Protein AF-A0A951YCZ5-F1 (afdb_monomer)

Structure (mmCIF, N/CA/C/O backbone):
data_AF-A0A951YCZ5-F1
#
_entry.id   AF-A0A951YCZ5-F1
#
loop_
_atom_site.group_PDB
_atom_site.id
_atom_site.type_symbol
_atom_site.label_atom_id
_atom_site.label_alt_id
_atom_site.label_comp_id
_atom_site.label_asym_id
_atom_site.label_entity_id
_atom_site.label_seq_id
_atom_site.pdbx_PDB_ins_code
_atom_site.Cartn_x
_atom_site.Cartn_y
_atom_site.Cartn_z
_atom_site.occupancy
_atom_site.B_iso_or_equiv
_atom_site.auth_seq_id
_atom_site.auth_comp_id
_atom_site.auth_asym_id
_atom_site.auth_atom_id
_atom_site.pdbx_PDB_model_num
ATOM 1 N N . MET A 1 1 ? 40.211 71.304 -45.178 1.00 44.78 1 MET A N 1
ATOM 2 C CA . MET A 1 1 ? 39.297 70.148 -45.094 1.00 44.78 1 MET A CA 1
ATOM 3 C C . MET A 1 1 ? 39.359 69.568 -43.684 1.00 44.78 1 MET A C 1
ATOM 5 O O . MET A 1 1 ? 40.389 69.057 -43.277 1.00 44.78 1 MET A O 1
ATOM 9 N N . THR A 1 2 ? 38.300 69.839 -42.918 1.00 46.53 2 THR A N 1
ATOM 10 C CA . THR A 1 2 ? 37.610 68.951 -41.960 1.00 46.53 2 THR A CA 1
ATOM 11 C C . THR A 1 2 ? 38.428 67.971 -41.087 1.00 46.53 2 THR A C 1
ATOM 13 O O . THR A 1 2 ? 38.753 66.867 -41.503 1.00 46.53 2 THR A O 1
ATOM 16 N N . LYS A 1 3 ? 38.611 68.331 -39.802 1.00 48.78 3 LYS A N 1
ATOM 17 C CA . LYS A 1 3 ? 38.514 67.387 -38.655 1.00 48.78 3 LYS A CA 1
ATOM 18 C C . LYS A 1 3 ? 37.068 66.848 -38.608 1.00 48.78 3 LYS A C 1
ATOM 20 O O . LYS A 1 3 ? 36.190 67.639 -38.959 1.00 48.78 3 LYS A O 1
ATOM 25 N N . PRO A 1 4 ? 36.752 65.602 -38.180 1.00 54.25 4 PRO A N 1
ATOM 26 C CA . PRO A 1 4 ? 37.095 65.010 -36.869 1.00 54.25 4 PRO A CA 1
ATOM 27 C C . PRO A 1 4 ? 37.428 63.486 -36.982 1.00 54.25 4 PRO A C 1
ATOM 29 O O . PRO A 1 4 ? 37.489 62.962 -38.082 1.00 54.25 4 PRO A O 1
ATOM 32 N N . LYS A 1 5 ? 37.728 62.690 -35.944 1.00 45.34 5 LYS A N 1
ATOM 33 C CA . LYS A 1 5 ? 36.788 62.205 -34.919 1.00 45.34 5 LYS A CA 1
ATOM 34 C C . LYS A 1 5 ? 37.552 61.357 -33.891 1.00 45.34 5 LYS A C 1
ATOM 36 O O . LYS A 1 5 ? 38.304 60.463 -34.257 1.00 45.34 5 LYS A O 1
ATOM 41 N N . LYS A 1 6 ? 37.349 61.684 -32.611 1.00 45.41 6 LYS A N 1
ATOM 42 C CA . LYS A 1 6 ? 37.800 60.924 -31.441 1.00 45.41 6 LYS A CA 1
ATOM 43 C C . LYS A 1 6 ? 37.262 59.492 -31.516 1.00 45.41 6 LYS A C 1
ATOM 45 O O . LYS A 1 6 ? 36.047 59.309 -31.597 1.00 45.41 6 LYS A O 1
ATOM 50 N N . THR A 1 7 ? 38.156 58.515 -31.437 1.00 42.97 7 THR A N 1
ATOM 51 C CA . THR A 1 7 ? 37.834 57.130 -31.091 1.00 42.97 7 THR A CA 1
ATOM 52 C C . THR A 1 7 ? 37.434 57.120 -29.619 1.00 42.97 7 THR A C 1
ATOM 54 O O . THR A 1 7 ? 38.287 57.158 -28.740 1.00 42.97 7 THR A O 1
ATOM 57 N N . ASN A 1 8 ? 36.132 57.179 -29.342 1.00 47.09 8 ASN A N 1
ATOM 58 C CA . ASN A 1 8 ? 35.620 56.829 -28.024 1.00 47.09 8 ASN A CA 1
ATOM 59 C C . ASN A 1 8 ? 35.559 55.3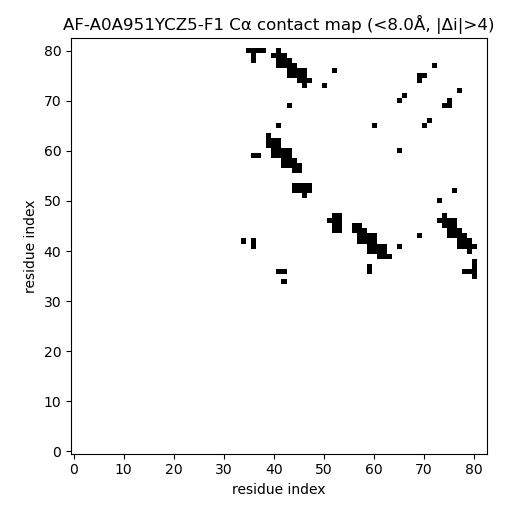05 -27.974 1.00 47.09 8 ASN A C 1
ATOM 61 O O . ASN A 1 8 ? 34.699 54.698 -28.611 1.00 47.09 8 ASN A O 1
ATOM 65 N N . GLU A 1 9 ? 36.484 54.713 -27.227 1.00 53.69 9 GLU A N 1
ATOM 66 C CA . GLU A 1 9 ? 36.358 53.361 -26.703 1.00 53.69 9 GLU A CA 1
ATOM 67 C C . GLU A 1 9 ? 35.140 53.338 -25.775 1.00 53.69 9 GLU A C 1
ATOM 69 O O . GLU A 1 9 ? 35.209 53.721 -24.608 1.00 53.69 9 GLU A O 1
ATOM 74 N N . HIS A 1 10 ? 33.977 52.978 -26.320 1.00 44.47 10 HIS A N 1
ATOM 75 C CA . HIS A 1 10 ? 32.806 52.715 -25.499 1.00 44.47 10 HIS A CA 1
ATOM 76 C C . HIS A 1 10 ? 32.862 51.250 -25.085 1.00 44.47 10 HIS A C 1
ATOM 78 O O . HIS A 1 10 ? 32.447 50.348 -25.812 1.00 44.47 10 HIS A O 1
ATOM 84 N N . SER A 1 11 ? 33.461 51.065 -23.911 1.00 50.69 11 SER A N 1
ATOM 85 C CA . SER A 1 11 ? 33.377 49.886 -23.062 1.00 50.69 11 SER A CA 1
ATOM 86 C C . SER A 1 11 ? 31.976 49.276 -23.145 1.00 50.69 11 SER A C 1
ATOM 88 O O . SER A 1 11 ? 31.003 49.863 -22.672 1.00 50.69 11 SER A O 1
ATOM 90 N N . SER A 1 12 ? 31.861 48.131 -23.814 1.00 55.62 12 SER A N 1
ATOM 91 C CA . SER A 1 12 ? 30.661 47.304 -23.726 1.00 55.62 12 SER A CA 1
ATOM 92 C C . SER A 1 12 ? 30.791 46.523 -22.418 1.00 55.62 12 SER A C 1
ATOM 94 O O . SER A 1 12 ? 31.787 45.811 -22.264 1.00 55.62 12 SER A O 1
ATOM 96 N N . PRO A 1 13 ? 29.882 46.678 -21.439 1.00 59.09 13 PRO A N 1
ATOM 97 C CA . PRO A 1 13 ? 29.933 45.846 -20.247 1.00 59.09 13 PRO A CA 1
ATOM 98 C C . PRO A 1 13 ? 29.764 44.377 -20.666 1.00 59.09 13 PRO A C 1
ATOM 100 O O . PRO A 1 13 ? 29.042 44.111 -21.631 1.00 59.09 13 PRO A O 1
ATOM 103 N N . PRO A 1 14 ? 30.428 43.423 -19.989 1.00 56.81 14 PRO A N 1
ATOM 104 C CA . PRO A 1 14 ? 30.194 42.013 -20.258 1.00 56.81 14 PRO A CA 1
ATOM 105 C C . PRO A 1 14 ? 28.702 41.732 -20.067 1.00 56.81 14 PRO A C 1
ATOM 107 O O . PRO A 1 14 ? 28.138 42.093 -19.031 1.00 56.81 14 PRO A O 1
ATOM 110 N N . GLU A 1 15 ? 28.065 41.128 -21.073 1.00 57.75 15 GLU A N 1
ATOM 111 C CA . GLU A 1 15 ? 26.734 40.543 -20.928 1.00 57.75 15 GLU A CA 1
ATOM 112 C C . GLU A 1 15 ? 26.770 39.634 -19.697 1.00 57.75 15 GLU A C 1
ATOM 11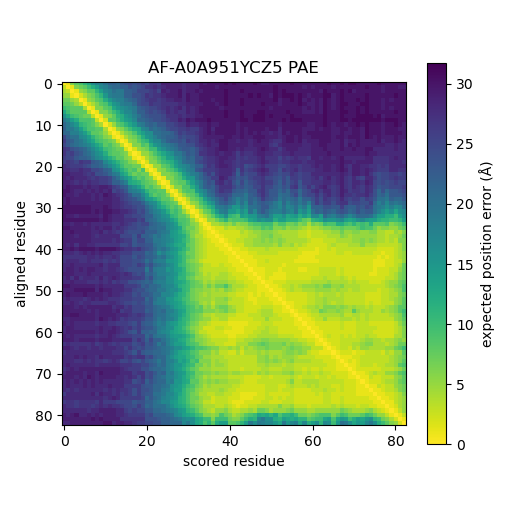4 O O . GLU A 1 15 ? 27.466 38.615 -19.675 1.00 57.75 15 GLU A O 1
ATOM 119 N N . LEU A 1 16 ? 26.066 40.043 -18.638 1.00 57.97 16 LEU A N 1
ATOM 120 C CA . LEU A 1 16 ? 25.734 39.147 -17.546 1.00 57.97 16 LEU A CA 1
ATOM 121 C C . LEU A 1 16 ? 24.916 38.021 -18.176 1.00 57.97 16 LEU A C 1
ATOM 123 O O . LEU A 1 16 ? 23.750 38.212 -18.511 1.00 57.97 16 LEU A O 1
ATOM 127 N N . LEU A 1 17 ? 25.538 36.857 -18.349 1.0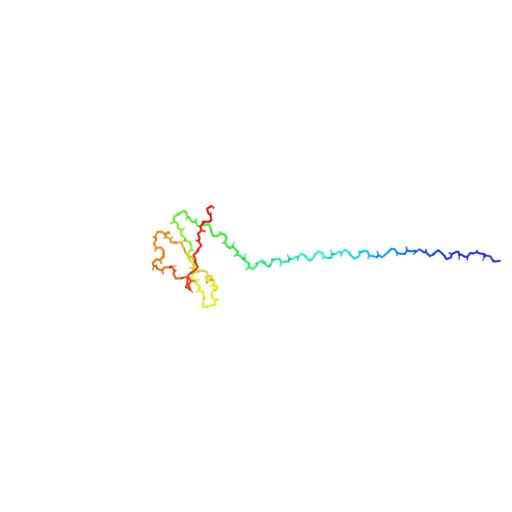0 58.94 17 LEU A N 1
ATOM 128 C CA . LEU A 1 17 ? 24.821 35.613 -18.565 1.00 58.94 17 LEU A CA 1
ATOM 129 C C . LEU A 1 17 ? 23.923 35.427 -17.343 1.00 58.94 17 LEU A C 1
ATOM 131 O O . LEU A 1 17 ? 24.396 35.055 -16.267 1.00 58.94 17 LEU A O 1
ATOM 135 N N . GLU A 1 18 ? 22.641 35.755 -17.490 1.00 60.53 18 GLU A N 1
ATOM 136 C CA . GLU A 1 18 ? 21.640 35.391 -16.500 1.00 60.53 18 GLU A CA 1
ATOM 137 C C . GLU A 1 18 ? 21.767 33.878 -16.288 1.00 60.53 18 GLU A C 1
ATOM 139 O O . GLU A 1 18 ? 21.817 33.128 -17.273 1.00 60.53 18 GLU A O 1
ATOM 144 N N . PRO A 1 19 ? 21.886 33.389 -15.041 1.00 57.91 19 PRO A N 1
ATOM 145 C CA . PRO A 1 19 ? 21.865 31.960 -14.822 1.00 57.91 19 PRO A CA 1
ATOM 146 C C . PRO A 1 19 ? 20.512 31.486 -15.330 1.00 57.91 19 PRO A C 1
ATOM 148 O O . PRO A 1 19 ? 19.473 31.834 -14.767 1.00 57.91 19 PRO A O 1
ATOM 151 N N . VAL A 1 20 ? 20.529 30.725 -16.426 1.00 55.97 20 VAL A N 1
ATOM 152 C CA . VAL A 1 20 ? 19.360 30.002 -16.910 1.00 55.97 20 VAL A CA 1
ATOM 153 C C . VAL A 1 20 ? 18.895 29.201 -15.709 1.00 55.97 20 VAL A C 1
ATOM 155 O O . VAL A 1 20 ? 19.563 28.255 -15.288 1.00 55.97 20 VAL A O 1
ATOM 158 N N . SER A 1 21 ? 17.809 29.654 -15.082 1.00 51.97 21 SER A N 1
ATOM 159 C CA . SER A 1 21 ? 17.159 28.902 -14.028 1.00 51.97 21 SER A CA 1
ATOM 160 C C . SER A 1 21 ? 16.701 27.640 -14.715 1.00 51.97 21 SER A C 1
ATOM 162 O O . SER A 1 21 ? 15.701 27.641 -15.430 1.00 51.97 21 SER A O 1
ATOM 164 N N . VAL A 1 22 ? 17.493 26.579 -14.567 1.00 54.94 22 VAL A N 1
ATOM 165 C CA . VAL A 1 22 ? 17.085 25.234 -14.914 1.00 54.94 22 VAL A CA 1
ATOM 166 C C . VAL A 1 22 ? 15.919 24.993 -13.982 1.00 54.94 22 VAL A C 1
ATOM 168 O O . VAL A 1 22 ? 16.096 24.648 -12.815 1.00 54.94 22 VAL A O 1
ATOM 171 N N . THR A 1 23 ? 14.716 25.300 -14.464 1.00 51.50 23 THR A N 1
ATOM 172 C CA . THR A 1 23 ? 13.493 24.823 -13.858 1.00 51.50 23 THR A CA 1
ATOM 173 C C . THR A 1 23 ? 13.693 23.327 -13.898 1.00 51.50 23 THR A C 1
ATOM 175 O O . THR A 1 23 ? 13.619 22.720 -14.967 1.00 51.50 23 THR A O 1
ATOM 178 N N . GLN A 1 24 ? 14.104 22.748 -12.767 1.00 50.72 24 GLN A N 1
ATOM 179 C CA . GLN A 1 24 ? 14.048 21.318 -12.587 1.00 50.72 24 GLN A CA 1
ATOM 180 C C . GLN A 1 24 ? 12.601 21.007 -12.916 1.00 50.72 24 GLN A C 1
ATOM 182 O O . GLN A 1 24 ? 11.690 21.356 -12.168 1.00 50.72 24 GLN A O 1
ATOM 187 N N . THR A 1 25 ? 12.383 20.452 -14.106 1.00 50.84 25 THR A N 1
ATOM 188 C CA . THR A 1 25 ? 11.163 19.739 -14.420 1.00 50.84 25 THR A CA 1
ATOM 189 C C . THR A 1 25 ? 11.262 18.517 -13.525 1.00 50.84 25 THR A C 1
ATOM 191 O O . THR A 1 25 ? 11.737 17.455 -13.927 1.00 50.84 25 THR A O 1
ATOM 194 N N . GLU A 1 26 ? 10.994 18.757 -12.238 1.00 45.88 26 GLU A N 1
ATOM 195 C CA . GLU A 1 26 ? 10.855 17.767 -11.202 1.00 45.88 26 GLU A CA 1
ATOM 196 C C . GLU A 1 26 ? 9.839 16.822 -11.791 1.00 45.88 26 GLU A C 1
ATOM 198 O O . GLU A 1 26 ? 8.702 17.196 -12.079 1.00 45.88 26 GLU A O 1
ATOM 203 N N . SER A 1 27 ? 10.358 15.666 -12.191 1.00 44.03 27 SER A N 1
ATOM 204 C CA . SER A 1 27 ? 9.637 14.726 -13.010 1.00 44.03 27 SER A CA 1
ATOM 205 C C . SER A 1 27 ? 8.282 14.500 -12.369 1.00 44.03 27 SER A C 1
ATOM 207 O O . SER A 1 27 ? 8.176 13.920 -11.290 1.00 44.03 27 SER A O 1
ATOM 209 N N . GLU A 1 28 ? 7.251 14.919 -13.089 1.00 45.22 28 GLU A N 1
ATOM 210 C CA . GLU A 1 28 ? 5.830 14.683 -12.854 1.00 45.22 28 GLU A CA 1
ATOM 211 C C . GLU A 1 28 ? 5.494 13.173 -12.991 1.00 45.2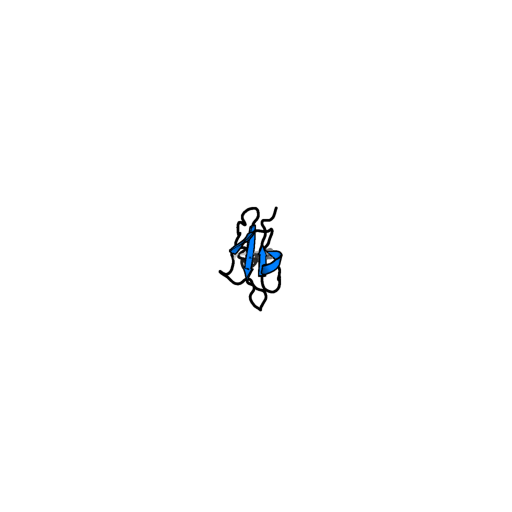2 28 GLU A C 1
ATOM 213 O O . GLU A 1 28 ? 4.464 12.767 -13.517 1.00 45.22 28 GLU A O 1
ATOM 218 N N . LYS A 1 29 ? 6.413 12.294 -12.566 1.00 45.38 29 LYS A N 1
ATOM 219 C CA . LYS A 1 29 ? 6.376 10.829 -12.659 1.00 45.38 29 LYS A CA 1
ATOM 220 C C . LYS A 1 29 ? 6.099 10.143 -11.331 1.00 45.38 29 LYS A C 1
ATOM 222 O O . LYS A 1 29 ? 6.110 8.921 -11.261 1.00 45.38 29 LYS A O 1
ATOM 227 N N . ALA A 1 30 ? 5.768 10.894 -10.294 1.00 47.56 30 ALA A N 1
ATOM 228 C CA . ALA A 1 30 ? 4.917 10.363 -9.251 1.00 47.56 30 ALA A CA 1
ATOM 229 C C . ALA A 1 30 ? 3.565 11.032 -9.436 1.00 47.56 30 ALA A C 1
ATOM 231 O O . ALA A 1 30 ? 3.244 12.001 -8.752 1.00 47.56 30 ALA A O 1
ATOM 232 N N . LYS A 1 31 ? 2.764 10.506 -10.372 1.00 47.16 31 LYS A N 1
ATOM 233 C CA . LYS A 1 31 ? 1.311 10.680 -10.364 1.00 47.16 31 LYS A CA 1
ATOM 234 C C . LYS A 1 31 ? 0.840 10.046 -9.060 1.00 47.16 31 LYS A C 1
ATOM 236 O O . LYS A 1 31 ? 0.436 8.889 -9.002 1.00 47.16 31 LYS A O 1
ATOM 241 N N . LYS A 1 32 ? 1.040 10.780 -7.968 1.00 49.72 32 LYS A N 1
ATOM 242 C CA . LYS A 1 32 ? 0.643 10.443 -6.618 1.00 49.72 32 LYS A CA 1
ATOM 243 C C . LYS A 1 32 ? -0.860 10.585 -6.691 1.00 49.72 32 LYS A C 1
ATOM 245 O O . LYS A 1 32 ? -1.400 11.647 -6.421 1.00 49.72 32 LYS A O 1
ATOM 250 N N . LEU A 1 33 ? -1.517 9.550 -7.217 1.00 55.22 33 LEU A N 1
ATOM 251 C CA . LEU A 1 33 ? -2.953 9.388 -7.135 1.00 55.22 33 LEU A CA 1
ATOM 252 C C . LEU A 1 33 ? -3.242 9.588 -5.657 1.00 55.22 33 LEU A C 1
ATOM 254 O O . LEU A 1 33 ? -2.856 8.759 -4.829 1.00 55.22 33 LEU A O 1
ATOM 258 N N . THR A 1 34 ? -3.771 10.762 -5.323 1.00 60.69 34 THR A N 1
ATOM 259 C CA . THR A 1 34 ? -4.123 11.130 -3.961 1.00 60.69 34 THR A CA 1
ATOM 260 C C . THR A 1 34 ? -5.327 10.274 -3.621 1.00 60.69 34 THR A C 1
ATOM 262 O O . THR A 1 34 ? -6.475 10.675 -3.782 1.00 60.69 34 THR A O 1
ATOM 265 N N . ILE A 1 35 ? -5.056 9.021 -3.271 1.00 72.56 35 ILE A N 1
ATOM 266 C CA . ILE A 1 35 ? -6.080 8.049 -2.945 1.00 72.56 35 ILE A CA 1
ATOM 267 C C . ILE A 1 35 ? -6.574 8.440 -1.560 1.00 72.56 35 ILE A C 1
ATOM 269 O O . ILE A 1 35 ? -5.856 8.306 -0.568 1.00 72.56 35 ILE A O 1
ATOM 273 N N . ASN A 1 36 ? -7.789 8.977 -1.503 1.00 80.94 36 ASN A N 1
ATOM 274 C CA . ASN A 1 36 ? -8.431 9.306 -0.243 1.00 80.94 36 ASN A CA 1
ATOM 275 C C . ASN A 1 36 ? -8.900 8.004 0.414 1.00 80.94 36 ASN A C 1
ATOM 277 O O . ASN A 1 36 ? -9.944 7.458 0.062 1.00 80.94 36 ASN A O 1
ATOM 281 N N . VAL A 1 37 ? -8.075 7.468 1.312 1.00 84.75 37 VAL A N 1
ATOM 282 C CA . VAL A 1 37 ? -8.367 6.215 2.009 1.00 84.75 37 VAL A CA 1
ATOM 283 C C . VAL A 1 37 ? -9.407 6.472 3.107 1.00 84.75 37 VAL A C 1
ATOM 285 O O . VAL A 1 37 ? -9.149 7.294 3.995 1.00 84.75 37 VAL A O 1
ATOM 288 N N . PRO A 1 38 ? -10.568 5.786 3.085 1.00 85.62 38 PRO A N 1
ATOM 289 C CA . PRO A 1 38 ? -11.577 5.916 4.127 1.00 85.62 38 PRO A CA 1
ATOM 290 C C . PRO A 1 38 ? -11.025 5.555 5.514 1.00 85.62 38 PRO A C 1
ATOM 292 O O . PRO A 1 38 ? -10.129 4.713 5.625 1.00 85.62 38 PRO A O 1
ATOM 295 N N . PRO A 1 39 ? -11.573 6.134 6.597 1.00 85.69 39 PRO A N 1
ATOM 296 C CA . PRO A 1 39 ? -11.183 5.753 7.949 1.00 85.69 39 PRO A CA 1
ATOM 297 C C . PRO A 1 39 ? -11.440 4.258 8.199 1.00 85.69 39 PRO A C 1
ATOM 299 O O . PRO A 1 39 ? -12.424 3.682 7.726 1.00 85.69 39 PRO A O 1
ATOM 302 N N . GLY A 1 40 ? -10.523 3.614 8.924 1.00 87.75 40 GLY A N 1
ATOM 303 C CA . GLY A 1 40 ? -10.574 2.176 9.215 1.00 87.75 40 GLY A CA 1
ATOM 304 C C . GLY A 1 40 ? -10.288 1.260 8.017 1.00 87.75 40 GLY A C 1
ATOM 305 O O . GLY A 1 40 ? -10.371 0.037 8.159 1.00 87.75 40 GLY A O 1
ATOM 306 N N . HIS A 1 41 ? -9.942 1.827 6.859 1.00 92.06 41 HIS A N 1
ATOM 307 C CA . HIS A 1 41 ? -9.547 1.089 5.667 1.00 92.06 41 HIS A CA 1
ATOM 308 C C . HIS A 1 41 ? -8.096 1.385 5.293 1.00 92.06 41 HIS A C 1
ATOM 310 O O . HIS A 1 41 ? -7.508 2.398 5.669 1.00 92.06 41 HIS A O 1
ATOM 316 N N . VAL A 1 42 ? -7.529 0.477 4.514 1.00 91.69 42 VAL A N 1
ATOM 317 C CA . VAL A 1 42 ? -6.268 0.642 3.802 1.00 91.69 42 VAL A CA 1
ATOM 318 C C . VAL A 1 42 ? -6.536 0.485 2.315 1.00 91.69 42 VAL A C 1
ATOM 320 O O . VAL A 1 42 ? -7.461 -0.225 1.921 1.00 91.69 42 VAL A O 1
ATOM 323 N N . TYR A 1 43 ? -5.741 1.143 1.485 1.00 91.88 43 TYR A N 1
ATOM 324 C CA . TYR A 1 43 ? -5.767 0.926 0.049 1.00 91.88 43 TYR A CA 1
ATOM 325 C C . TYR A 1 43 ? -4.654 -0.040 -0.330 1.00 91.88 43 TYR A C 1
ATOM 327 O O . TYR A 1 43 ? -3.484 0.214 -0.052 1.00 91.88 43 TYR A O 1
ATOM 335 N N . ILE A 1 44 ? -5.031 -1.161 -0.925 1.00 92.94 44 ILE A N 1
ATOM 336 C CA . ILE A 1 44 ? -4.134 -2.252 -1.288 1.00 92.94 44 ILE A CA 1
ATOM 337 C C . ILE A 1 44 ? -4.009 -2.250 -2.796 1.00 92.94 44 ILE A C 1
ATOM 339 O O . ILE A 1 44 ? -5.027 -2.245 -3.478 1.00 92.94 44 I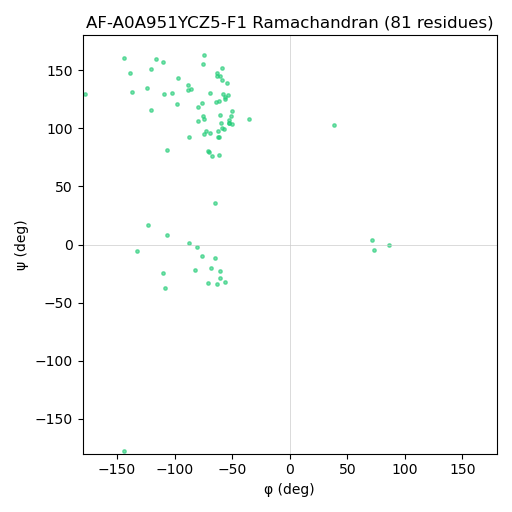LE A O 1
ATOM 343 N N . VAL A 1 45 ? -2.783 -2.271 -3.305 1.00 93.12 45 VAL A N 1
ATOM 344 C CA . VAL A 1 45 ? -2.479 -2.350 -4.735 1.00 93.12 45 VAL A CA 1
ATOM 345 C C . VAL A 1 45 ? -1.580 -3.550 -4.962 1.00 93.12 45 VAL A C 1
ATOM 347 O O . VAL A 1 45 ? -0.624 -3.749 -4.216 1.00 93.12 45 VAL A O 1
ATOM 350 N N . GLY A 1 46 ? -1.874 -4.356 -5.977 1.00 93.31 46 GLY A N 1
ATOM 351 C CA . GLY A 1 46 ? -0.957 -5.410 -6.396 1.00 93.31 46 GLY A CA 1
ATOM 352 C C . GLY A 1 46 ? 0.353 -4.810 -6.901 1.00 93.31 46 GLY A C 1
ATOM 353 O O . GLY A 1 46 ? 0.358 -3.742 -7.508 1.00 93.31 46 GLY A O 1
ATOM 354 N N . LEU A 1 47 ? 1.462 -5.494 -6.655 1.00 92.94 47 LEU A N 1
ATOM 355 C CA . LEU A 1 47 ? 2.760 -5.163 -7.227 1.00 92.94 47 LEU A CA 1
ATOM 356 C C . LEU A 1 47 ? 3.029 -6.031 -8.455 1.00 92.94 47 LEU A C 1
ATOM 358 O O . LEU A 1 47 ? 2.664 -7.208 -8.506 1.00 92.94 47 LEU A O 1
ATOM 362 N N . ASN A 1 48 ? 3.670 -5.431 -9.446 1.00 93.62 48 ASN A N 1
ATOM 363 C CA . ASN A 1 48 ? 4.288 -6.128 -10.561 1.00 93.62 48 ASN A CA 1
ATOM 364 C C . ASN A 1 48 ? 5.590 -6.813 -10.092 1.00 93.62 48 ASN A C 1
ATOM 366 O O . ASN A 1 48 ? 6.130 -6.454 -9.043 1.00 93.62 48 ASN A O 1
ATOM 370 N N . PRO A 1 49 ? 6.134 -7.786 -10.848 1.00 89.81 49 PRO A N 1
ATOM 371 C CA . PRO A 1 49 ? 7.397 -8.448 -10.498 1.00 89.81 49 PRO A CA 1
ATOM 372 C C . PRO A 1 49 ? 8.602 -7.497 -10.414 1.00 89.81 49 PRO A C 1
ATOM 374 O O . PRO A 1 49 ? 9.571 -7.804 -9.728 1.00 89.81 49 PRO A O 1
ATOM 377 N N . ASP A 1 50 ? 8.544 -6.343 -11.080 1.00 90.00 50 ASP A N 1
ATOM 378 C CA . ASP A 1 50 ? 9.542 -5.271 -10.990 1.00 90.00 50 ASP A CA 1
ATOM 379 C C . ASP A 1 50 ? 9.373 -4.369 -9.747 1.00 90.00 50 ASP A C 1
ATOM 381 O O . ASP A 1 50 ? 10.182 -3.474 -9.513 1.00 90.00 50 ASP A O 1
ATOM 385 N N . GLY A 1 51 ? 8.342 -4.608 -8.930 1.00 85.50 51 GLY A N 1
ATOM 386 C CA . GLY A 1 51 ? 8.060 -3.860 -7.706 1.00 85.50 51 GLY A CA 1
ATOM 387 C C . GLY A 1 51 ? 7.237 -2.586 -7.909 1.00 85.50 51 GLY A C 1
ATOM 388 O O . GLY A 1 51 ? 6.923 -1.917 -6.924 1.00 85.50 51 GLY A O 1
ATOM 389 N N . THR A 1 52 ? 6.849 -2.238 -9.142 1.00 90.50 52 THR A N 1
ATOM 390 C CA . THR A 1 52 ? 5.905 -1.136 -9.384 1.00 90.50 52 THR A CA 1
ATOM 391 C C . THR A 1 52 ? 4.468 -1.522 -9.056 1.00 90.50 52 THR A C 1
ATOM 393 O O . THR A 1 52 ? 4.080 -2.689 -9.080 1.00 90.50 52 THR A O 1
ATOM 396 N N . GLU A 1 53 ? 3.647 -0.523 -8.747 1.00 90.31 53 GLU A N 1
ATOM 397 C CA . GLU A 1 53 ? 2.221 -0.721 -8.512 1.00 90.31 53 GLU A CA 1
ATOM 398 C C . GLU A 1 53 ? 1.496 -1.077 -9.811 1.00 90.31 53 GLU A C 1
ATOM 400 O O . GLU A 1 53 ? 1.609 -0.390 -10.825 1.00 90.31 53 GLU A O 1
ATOM 405 N N . LYS A 1 54 ? 0.699 -2.142 -9.767 1.00 89.75 54 LYS A N 1
ATOM 406 C CA . LYS A 1 54 ? -0.135 -2.565 -10.883 1.00 89.75 54 LYS A CA 1
ATOM 407 C C . LYS A 1 54 ? -1.341 -1.637 -11.004 1.00 89.75 54 LYS A C 1
ATOM 409 O O . LYS A 1 54 ? -2.253 -1.677 -10.168 1.00 89.75 54 LYS A O 1
ATOM 414 N N . GLU A 1 55 ? -1.366 -0.830 -12.062 1.00 87.94 55 GLU A N 1
ATOM 415 C CA . GLU A 1 55 ? -2.486 0.066 -12.362 1.00 87.94 55 GLU A CA 1
ATOM 416 C C . GLU A 1 55 ? -3.822 -0.695 -12.425 1.00 87.94 55 GLU A C 1
ATOM 418 O O . GLU A 1 55 ? -3.907 -1.822 -12.914 1.00 87.94 55 GLU A O 1
ATOM 423 N N . GLY A 1 56 ? 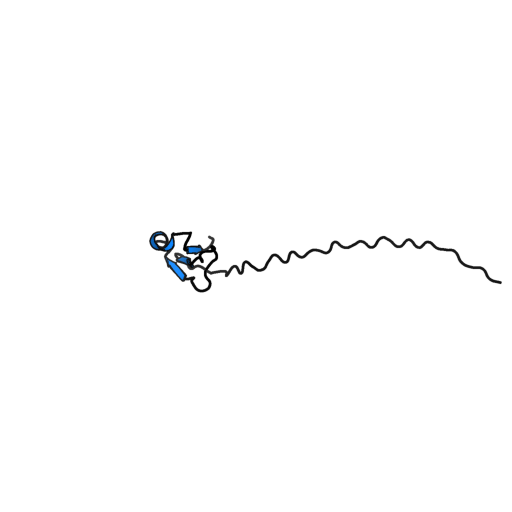-4.874 -0.092 -11.867 1.00 86.31 56 GLY A N 1
ATOM 424 C CA . GLY A 1 56 ? -6.222 -0.671 -11.832 1.00 86.31 56 GLY A CA 1
ATOM 425 C C . GLY A 1 56 ? -6.426 -1.833 -10.849 1.00 86.31 56 GLY A C 1
ATOM 426 O O . GLY A 1 56 ? -7.558 -2.271 -10.676 1.00 86.31 56 GLY A O 1
ATOM 427 N N . SER A 1 57 ? -5.382 -2.315 -10.164 1.00 89.62 57 SER A N 1
ATOM 428 C CA . SER A 1 57 ? -5.503 -3.412 -9.184 1.00 89.62 57 SER A CA 1
ATOM 429 C C . SER A 1 57 ? -5.846 -2.960 -7.761 1.00 89.62 57 SER A C 1
ATOM 431 O O . SER A 1 57 ? -5.899 -3.783 -6.848 1.00 89.62 57 SER A O 1
ATOM 433 N N . GLY A 1 58 ? -6.024 -1.655 -7.554 1.00 91.12 58 GLY A N 1
ATOM 434 C CA . GLY A 1 58 ? -6.142 -1.079 -6.225 1.00 91.12 58 GLY A CA 1
ATOM 435 C C . GLY A 1 58 ? -7.560 -1.115 -5.651 1.00 91.12 58 GLY A C 1
ATOM 436 O O . GLY A 1 58 ? -8.512 -0.720 -6.323 1.00 91.12 58 GLY A O 1
ATOM 437 N N . PHE A 1 59 ? -7.702 -1.530 -4.391 1.00 91.19 59 PHE A N 1
ATOM 438 C CA . PHE A 1 59 ? -8.988 -1.623 -3.688 1.00 91.19 59 PHE A CA 1
ATOM 439 C C . PHE A 1 59 ? -8.870 -1.263 -2.202 1.00 91.19 59 PHE A C 1
ATOM 441 O O . PHE A 1 59 ? -7.789 -1.296 -1.614 1.00 91.19 59 PHE A O 1
ATOM 448 N N . PHE A 1 60 ? -10.000 -0.925 -1.574 1.00 92.00 60 PHE A N 1
ATOM 449 C CA . PHE A 1 60 ? -10.063 -0.655 -0.138 1.00 92.00 60 PHE A CA 1
ATOM 450 C C . PHE A 1 60 ? -10.321 -1.933 0.654 1.00 92.00 60 PHE A C 1
ATOM 452 O O . PHE A 1 60 ? -11.179 -2.736 0.289 1.00 92.00 60 PHE A O 1
ATOM 459 N N . TYR A 1 61 ? -9.616 -2.099 1.769 1.00 91.88 61 TYR A N 1
ATOM 460 C CA . TYR A 1 61 ? -9.777 -3.246 2.655 1.00 91.88 61 TYR A CA 1
ATOM 461 C C . TYR A 1 61 ? -9.747 -2.819 4.126 1.00 91.88 61 TYR A C 1
ATOM 463 O O . TYR A 1 61 ? -9.019 -1.884 4.460 1.00 91.88 61 TYR A O 1
ATOM 471 N N . PRO A 1 62 ? -10.479 -3.490 5.030 1.00 91.44 62 PRO A N 1
ATOM 472 C CA . PRO A 1 62 ? -10.435 -3.177 6.454 1.00 91.44 62 PRO A CA 1
ATOM 473 C C . PRO A 1 62 ? -9.024 -3.298 7.047 1.00 91.44 62 PRO A C 1
ATOM 475 O O . PRO A 1 62 ? -8.363 -4.337 6.935 1.00 91.44 62 PRO A O 1
ATOM 478 N N . GLU A 1 63 ? -8.579 -2.257 7.756 1.00 90.25 63 GLU A N 1
ATOM 479 C CA . GLU A 1 63 ? -7.230 -2.194 8.339 1.00 90.25 63 GLU A CA 1
ATOM 480 C C . GLU A 1 63 ? -6.965 -3.322 9.352 1.00 90.25 63 GLU A C 1
ATOM 482 O O . GLU A 1 63 ? -5.842 -3.798 9.503 1.00 90.25 63 GLU A O 1
ATOM 487 N N . ARG A 1 64 ? -8.011 -3.809 10.022 1.00 88.50 64 ARG A N 1
ATOM 488 C CA . ARG A 1 64 ? -7.885 -4.820 11.081 1.00 88.50 64 ARG A CA 1
ATOM 489 C C . ARG A 1 64 ? -7.445 -6.196 10.579 1.00 88.50 64 ARG A C 1
ATOM 491 O O . ARG A 1 64 ? -6.982 -7.004 11.377 1.00 88.50 64 ARG A O 1
ATOM 498 N N . SER A 1 65 ? -7.613 -6.493 9.288 1.00 88.31 65 SER A N 1
ATOM 499 C CA . SER A 1 65 ? -7.467 -7.865 8.774 1.00 88.31 65 SER A CA 1
ATOM 500 C C . SER A 1 65 ? -6.612 -7.988 7.516 1.00 88.31 65 SER A C 1
ATOM 502 O O . SER A 1 65 ? -6.329 -9.111 7.099 1.00 88.31 65 SER A O 1
ATOM 504 N N . TYR A 1 66 ? -6.164 -6.879 6.914 1.00 89.50 66 TYR A N 1
ATOM 505 C CA . TYR A 1 66 ? -5.407 -6.951 5.660 1.00 89.50 66 TYR A CA 1
ATOM 506 C C . TYR A 1 66 ? -4.071 -7.684 5.807 1.00 89.50 66 TYR A C 1
ATOM 508 O O . TYR A 1 66 ? -3.678 -8.392 4.891 1.00 89.50 66 TYR A O 1
ATOM 516 N N . LEU A 1 67 ? -3.393 -7.572 6.956 1.00 90.50 67 LEU A N 1
ATOM 517 C CA . LEU A 1 67 ? -2.049 -8.128 7.172 1.00 90.50 67 LEU A CA 1
ATOM 518 C C . LEU A 1 67 ? -1.961 -9.639 6.915 1.00 90.50 67 LEU A C 1
ATOM 520 O O . LEU A 1 67 ? -0.932 -10.115 6.449 1.00 90.50 67 LEU A O 1
ATOM 524 N N . ARG A 1 68 ? -3.036 -10.392 7.173 1.00 89.44 68 ARG A N 1
ATOM 525 C CA . ARG A 1 68 ? -3.043 -11.852 6.994 1.00 89.44 68 ARG A CA 1
ATOM 526 C C . ARG A 1 68 ? -3.030 -12.279 5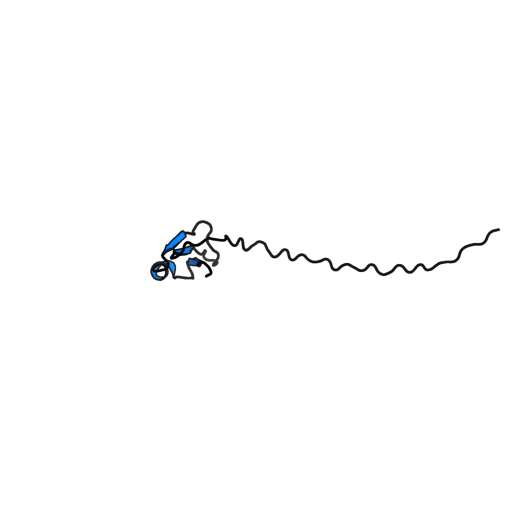.524 1.00 89.44 68 ARG A C 1
ATOM 528 O O . ARG A 1 68 ? -2.482 -13.329 5.214 1.00 89.44 68 ARG A O 1
ATOM 535 N N . ILE A 1 69 ? -3.658 -11.500 4.644 1.00 88.00 69 ILE A N 1
ATOM 536 C CA . ILE A 1 69 ? -3.868 -11.860 3.227 1.00 88.00 69 ILE A CA 1
ATOM 537 C C . ILE A 1 69 ? -2.979 -11.006 2.311 1.00 88.00 69 ILE A C 1
ATOM 539 O O . ILE A 1 69 ? -2.415 -11.497 1.339 1.00 88.00 69 ILE A O 1
ATOM 543 N N . TYR A 1 70 ? -2.809 -9.737 2.668 1.00 90.88 70 TYR A N 1
ATOM 544 C CA . TYR A 1 70 ? -2.157 -8.689 1.887 1.00 90.88 70 TYR A CA 1
ATOM 545 C C . TYR A 1 70 ? -0.982 -8.031 2.629 1.00 90.88 70 TYR A C 1
ATOM 547 O O . TYR A 1 70 ? -0.551 -6.938 2.276 1.00 90.88 70 TYR A O 1
ATOM 555 N N . GLY A 1 71 ? -0.471 -8.661 3.693 1.00 87.00 71 GLY A N 1
ATOM 556 C CA . GLY A 1 71 ? 0.719 -8.183 4.410 1.00 87.00 71 GLY A CA 1
ATOM 557 C C . GLY A 1 71 ? 2.037 -8.460 3.682 1.00 87.00 71 GLY A C 1
ATOM 558 O O . GLY A 1 71 ? 3.079 -7.952 4.094 1.00 87.00 71 GLY A O 1
ATOM 559 N N . ASP A 1 72 ? 1.998 -9.256 2.610 1.00 91.69 72 ASP A N 1
ATOM 560 C CA . ASP A 1 72 ? 3.160 -9.579 1.788 1.00 91.69 72 ASP A CA 1
ATOM 561 C C . ASP A 1 72 ? 3.569 -8.367 0.937 1.00 91.69 72 ASP A C 1
ATOM 563 O O . ASP A 1 72 ? 3.016 -8.117 -0.136 1.00 91.69 72 ASP A O 1
ATOM 567 N N . LYS A 1 73 ? 4.567 -7.623 1.426 1.00 88.31 73 LYS A N 1
ATOM 568 C CA . LYS A 1 73 ? 5.090 -6.406 0.787 1.00 88.31 73 LYS A CA 1
ATOM 569 C C . LYS A 1 73 ? 5.764 -6.655 -0.565 1.00 88.31 73 LYS A C 1
ATOM 571 O O . LYS A 1 73 ? 6.055 -5.694 -1.262 1.00 88.31 73 LYS A O 1
ATOM 576 N N . THR A 1 74 ? 6.035 -7.912 -0.927 1.00 89.12 74 THR A N 1
ATOM 577 C CA . THR A 1 74 ? 6.575 -8.258 -2.253 1.00 89.12 74 THR A CA 1
ATOM 578 C C . THR A 1 74 ? 5.479 -8.358 -3.311 1.00 89.12 74 THR A C 1
ATOM 580 O O . THR A 1 74 ? 5.750 -8.211 -4.497 1.00 89.12 74 THR A O 1
ATOM 583 N N . LYS A 1 75 ? 4.231 -8.581 -2.881 1.00 89.81 75 LYS A N 1
ATOM 584 C CA . LYS A 1 75 ? 3.063 -8.748 -3.757 1.00 89.81 75 LYS A CA 1
ATOM 585 C C . LYS A 1 75 ? 2.088 -7.589 -3.682 1.00 89.81 75 LYS A C 1
ATOM 587 O O . LYS A 1 75 ? 1.323 -7.394 -4.622 1.00 89.81 75 LYS A O 1
ATOM 592 N N . TYR A 1 76 ? 2.085 -6.852 -2.575 1.00 93.06 76 TYR A N 1
ATOM 593 C CA . TYR A 1 76 ? 1.106 -5.808 -2.318 1.00 93.06 76 TYR A CA 1
ATOM 594 C C . TYR A 1 76 ? 1.755 -4.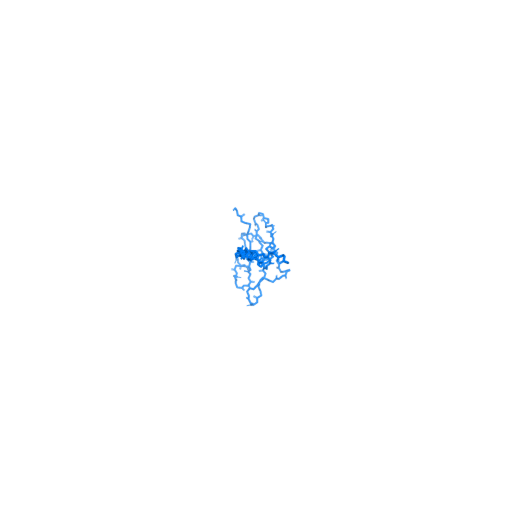550 -1.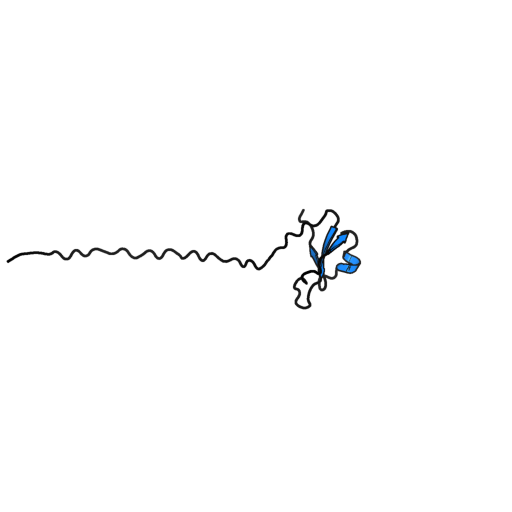739 1.00 93.06 76 TYR A C 1
ATOM 596 O O . TYR A 1 76 ? 2.492 -4.598 -0.755 1.00 93.06 76 TYR A O 1
ATOM 604 N N . SER A 1 77 ? 1.412 -3.407 -2.324 1.00 90.38 77 SER A N 1
ATOM 605 C CA . SER A 1 77 ? 1.615 -2.081 -1.748 1.00 90.38 77 SER A CA 1
ATOM 606 C C . SER A 1 77 ? 0.394 -1.725 -0.910 1.00 90.38 77 SER A C 1
ATOM 608 O O . SER A 1 77 ? -0.743 -1.897 -1.352 1.00 90.38 77 SER A O 1
ATOM 610 N N . VAL A 1 78 ? 0.612 -1.228 0.307 1.00 90.75 78 VAL A N 1
ATOM 611 C CA . VAL A 1 78 ? -0.469 -0.817 1.208 1.00 90.75 78 VAL A CA 1
ATOM 612 C C . VAL A 1 78 ? -0.308 0.658 1.539 1.00 90.75 78 VAL A C 1
ATOM 614 O O . VAL A 1 78 ? 0.653 1.058 2.195 1.00 90.75 78 VAL A O 1
ATOM 617 N N . LYS A 1 79 ? -1.281 1.466 1.121 1.00 87.69 79 LYS A N 1
ATOM 618 C CA . LYS A 1 79 ? -1.370 2.895 1.419 1.00 87.69 79 LYS A CA 1
ATOM 619 C C . LYS A 1 79 ? -2.395 3.120 2.520 1.00 87.69 79 LYS A C 1
ATOM 621 O O . LYS A 1 79 ? -3.525 2.637 2.451 1.00 87.69 79 LYS A O 1
ATOM 626 N N . LYS A 1 80 ? -2.001 3.874 3.539 1.00 83.62 80 LYS A N 1
ATOM 627 C CA . LYS A 1 80 ? -2.884 4.314 4.623 1.00 83.62 80 LYS A CA 1
ATOM 628 C C . LYS A 1 80 ? -3.118 5.812 4.507 1.00 83.62 80 LYS A C 1
ATOM 630 O O . LYS A 1 80 ? -2.302 6.522 3.918 1.00 83.62 80 LYS A O 1
ATOM 635 N N . LYS A 1 81 ? -4.217 6.294 5.086 1.00 77.19 81 LYS A N 1
ATOM 636 C CA . LYS A 1 81 ? -4.401 7.731 5.286 1.00 77.19 81 LYS A CA 1
ATOM 637 C C . LYS A 1 81 ? -3.271 8.229 6.195 1.00 77.19 81 LYS A C 1
ATOM 639 O O . LYS A 1 81 ? -3.085 7.677 7.277 1.00 77.19 81 LYS A O 1
ATOM 644 N N . ALA A 1 82 ? -2.505 9.219 5.739 1.00 62.44 82 ALA A N 1
ATOM 645 C CA . ALA A 1 82 ? -1.581 9.931 6.614 1.00 62.44 82 ALA A CA 1
ATOM 646 C C . ALA A 1 82 ? -2.421 10.655 7.676 1.00 62.44 82 ALA A C 1
ATOM 648 O O . ALA A 1 82 ? -3.372 11.359 7.322 1.00 62.44 82 ALA A O 1
ATOM 649 N N . HIS A 1 83 ? -2.142 10.365 8.944 1.00 47.59 83 HIS A N 1
ATOM 650 C CA . HIS A 1 83 ? -2.818 10.965 10.090 1.00 47.59 83 HIS A CA 1
ATOM 651 C C . HIS A 1 83 ? -2.236 12.345 10.401 1.00 47.59 83 HIS A C 1
ATOM 653 O O . HIS A 1 83 ? -1.036 12.544 10.108 1.00 47.59 83 HIS A O 1
#

Foldseek 3Di:
DDDDDDPDPPDDDPPPPDPPPPPPVVPPPPPVVVPPADPQWKKKFFADQVRDGDPPRIDIDGPVPCCVPRVPSNTIDIHDPDD

Solvent-accessible surface area (backbone atoms only — not comparable to full-atom values): 5634 Å² total; per-residue (Å²): 136,82,85,88,80,85,85,74,85,73,81,74,73,80,81,77,76,70,78,77,75,74,71,73,75,68,70,84,78,69,78,68,72,82,71,83,43,56,89,72,31,26,33,39,24,36,34,36,97,86,67,48,74,37,82,90,53,61,45,80,43,54,56,92,60,39,62,84,82,56,51,50,71,78,50,23,47,78,48,66,59,85,127

Radius of gyration: 30.7 Å; Cα contacts (8 Å, |Δi|>4): 78; chains: 1; bounding box: 51×82×56 Å

pLDDT: mean 72.72, std 19.14, range [42.97, 93.62]

Mean predicted aligned error: 16.08 Å

Nearest PDB structures (foldseek):
  5mmm-assembly1_H  TM=4.384E-01  e=4.233E+00  Spinacia oleracea

Sequence (83 aa):
MTKPKKTNEHSSPPELLEPVSVTQTESEKAKKLTINVPPGHVYIVGLNPDGTEKEGSGFFYPERSYLRIYGDKTKYSVKKKAH

Secondary structure (DSSP, 8-state):
-----------PPP-------------TT-------PPTTEEEEEEBPTTS-B-TT--EEEETTTHHHHH--TTTEEEE----